Protein AF-A0A7W0ZCI8-F1 (afdb_monomer_lite)

Sequence (117 aa):
GLLAILVFGLLEYGLAFWQVQNLRAAAREGARVAAVRGDDGEISDAMVSSSAGSLDPGFSGFSKSTTCDDDSDGVPVTVTINNGSLSGSVREAFDVSIPFLPPITLNPTLSGTFRCE

Structure (mmCIF, N/CA/C/O backbone):
data_AF-A0A7W0ZCI8-F1
#
_entry.id   AF-A0A7W0ZCI8-F1
#
loop_
_atom_site.group_PDB
_atom_site.id
_atom_site.type_symbol
_atom_site.label_atom_id
_atom_site.label_alt_id
_atom_site.label_comp_id
_atom_site.label_asym_id
_atom_site.label_entity_id
_atom_site.label_seq_id
_atom_site.pdbx_PDB_ins_code
_atom_site.Cartn_x
_atom_site.Cartn_y
_atom_site.Cartn_z
_atom_site.occupancy
_atom_site.B_iso_or_equiv
_atom_site.auth_seq_id
_atom_site.auth_comp_id
_atom_site.auth_asym_id
_atom_site.auth_atom_id
_atom_site.pdbx_PDB_model_num
ATOM 1 N N . GLY A 1 1 ? -18.925 -1.924 34.597 1.00 64.69 1 GLY A N 1
ATOM 2 C CA . GLY A 1 1 ? -18.533 -0.780 33.753 1.00 64.69 1 GLY A CA 1
ATOM 3 C C . GLY A 1 1 ? -17.161 -0.983 33.141 1.00 64.69 1 GLY A C 1
ATOM 4 O O . GLY A 1 1 ? -17.079 -1.187 31.942 1.00 64.69 1 GLY A O 1
ATOM 5 N N . LEU A 1 2 ? -16.107 -0.996 33.966 1.00 76.69 2 LEU A N 1
ATOM 6 C CA . LEU A 1 2 ? -14.702 -1.034 33.528 1.00 76.69 2 LEU A CA 1
ATOM 7 C C . LEU A 1 2 ? -14.333 -2.236 32.635 1.00 76.69 2 LEU A C 1
ATOM 9 O O . LEU A 1 2 ? -13.672 -2.064 31.619 1.00 76.69 2 LEU A O 1
ATOM 13 N N . LEU A 1 3 ? -14.799 -3.441 32.988 1.00 80.38 3 LEU A N 1
ATOM 14 C CA . LEU A 1 3 ? -14.531 -4.658 32.209 1.00 80.38 3 LEU A CA 1
ATOM 15 C C . LEU A 1 3 ? -15.102 -4.588 30.786 1.00 80.38 3 LEU A C 1
ATOM 17 O O . LEU A 1 3 ? -14.437 -5.014 29.854 1.00 80.38 3 LEU A O 1
ATOM 21 N N . ALA A 1 4 ? -16.296 -4.015 30.607 1.00 76.94 4 ALA A N 1
ATOM 22 C CA . ALA A 1 4 ? -16.894 -3.874 29.280 1.00 76.94 4 ALA A CA 1
ATOM 23 C C . ALA A 1 4 ? -16.088 -2.895 28.412 1.00 76.94 4 ALA A C 1
ATOM 25 O O . ALA A 1 4 ? -15.785 -3.207 27.268 1.00 76.94 4 ALA A O 1
ATOM 26 N N . ILE A 1 5 ? -15.671 -1.759 28.982 1.00 77.50 5 ILE A N 1
ATOM 27 C CA . ILE A 1 5 ? -14.846 -0.759 28.285 1.00 77.50 5 ILE A CA 1
ATOM 28 C C . ILE A 1 5 ? -13.502 -1.365 27.858 1.00 77.50 5 ILE A C 1
ATOM 30 O O . ILE A 1 5 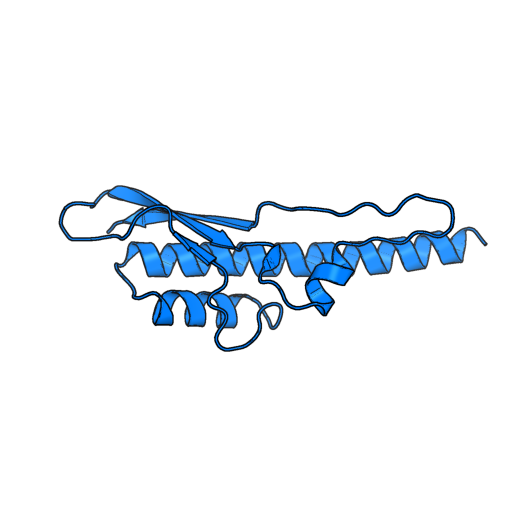? -13.081 -1.177 26.722 1.00 77.50 5 ILE A O 1
ATOM 34 N N . LEU A 1 6 ? -12.854 -2.136 28.739 1.00 80.19 6 LEU A N 1
ATOM 35 C CA . LEU A 1 6 ? -11.601 -2.816 28.405 1.00 80.19 6 LEU A CA 1
ATOM 36 C C . LEU A 1 6 ? -11.776 -3.853 27.292 1.00 80.19 6 LEU A C 1
ATOM 38 O O . LEU A 1 6 ? -10.936 -3.922 26.403 1.00 80.19 6 LEU A O 1
ATOM 42 N N . VAL A 1 7 ? -12.853 -4.642 27.319 1.00 85.31 7 VAL A N 1
ATOM 43 C CA . VAL A 1 7 ? -13.097 -5.675 26.302 1.00 85.31 7 VAL A CA 1
ATOM 44 C C . VAL A 1 7 ? -13.399 -5.054 24.940 1.00 85.31 7 VAL A C 1
ATOM 46 O O . VAL A 1 7 ? -12.766 -5.438 23.961 1.00 85.31 7 VAL A O 1
ATOM 49 N N . PHE A 1 8 ? -14.307 -4.077 24.863 1.00 80.19 8 PHE A N 1
ATOM 50 C CA . PHE A 1 8 ? -14.619 -3.413 23.593 1.00 80.19 8 PHE A CA 1
ATOM 51 C C . PHE A 1 8 ? -13.413 -2.644 23.040 1.00 80.19 8 PHE A C 1
ATOM 53 O O . PHE A 1 8 ? -13.105 -2.784 21.861 1.00 80.19 8 PHE A O 1
ATOM 60 N N . GLY A 1 9 ? -12.652 -1.951 23.895 1.00 76.00 9 GLY A N 1
ATOM 61 C CA . GLY A 1 9 ? -11.428 -1.265 23.474 1.00 76.00 9 GLY A CA 1
ATOM 62 C C . GLY A 1 9 ? -10.347 -2.213 22.939 1.00 76.00 9 GLY A C 1
ATOM 63 O O . GLY A 1 9 ? -9.707 -1.905 21.937 1.00 76.00 9 GLY A O 1
ATOM 64 N N . LEU A 1 10 ? -10.154 -3.389 23.555 1.00 81.44 10 LEU A N 1
ATOM 65 C CA . LEU A 1 10 ? -9.215 -4.395 23.038 1.00 81.44 10 LEU A CA 1
ATOM 66 C C . LEU A 1 10 ? -9.671 -4.994 21.701 1.00 81.44 10 LEU A C 1
ATOM 68 O O . LEU A 1 10 ? -8.826 -5.272 20.851 1.00 81.44 10 LEU A O 1
ATOM 72 N N . LEU A 1 11 ? -10.976 -5.205 21.512 1.00 80.69 11 LEU A N 1
ATOM 73 C CA . LEU A 1 11 ? -11.521 -5.747 20.266 1.00 80.69 11 LEU A CA 1
ATOM 74 C C . LEU A 1 11 ? -11.378 -4.757 19.107 1.00 80.69 11 LEU A C 1
ATOM 76 O O . LEU A 1 11 ? -10.878 -5.139 18.049 1.00 80.69 11 LEU A O 1
ATOM 80 N N . GLU A 1 12 ? -11.754 -3.495 19.315 1.00 74.94 12 GLU A N 1
ATOM 81 C CA . GLU A 1 12 ? -11.613 -2.444 18.299 1.00 74.94 12 GLU A CA 1
ATOM 82 C C . GLU A 1 12 ? -10.144 -2.220 17.933 1.00 74.94 12 GLU A C 1
ATOM 84 O O . GLU A 1 12 ? -9.791 -2.210 16.753 1.00 74.94 12 GLU A O 1
ATOM 89 N N . TYR A 1 13 ? -9.259 -2.154 18.933 1.00 77.75 13 TYR A N 1
ATOM 90 C CA . TYR A 1 13 ? -7.823 -2.036 18.689 1.00 77.75 13 TYR A CA 1
ATOM 91 C C . TYR A 1 13 ? -7.259 -3.246 17.929 1.00 77.75 13 TYR A C 1
ATOM 93 O O . TYR A 1 13 ? -6.453 -3.084 17.012 1.00 77.75 13 TYR A O 1
ATOM 101 N N . GLY A 1 14 ? -7.681 -4.462 18.289 1.00 79.38 14 GLY A N 1
ATOM 102 C CA . GLY A 1 14 ? -7.238 -5.689 17.630 1.00 79.38 14 GLY A CA 1
ATOM 103 C C . GLY A 1 14 ? -7.628 -5.733 16.152 1.00 79.38 14 GLY A C 1
ATOM 104 O O . GLY A 1 14 ? -6.799 -6.083 15.310 1.00 79.38 14 GLY A O 1
ATOM 105 N N . LEU A 1 15 ? -8.857 -5.322 15.828 1.00 77.06 15 LEU A N 1
ATOM 106 C CA . LEU A 1 15 ? -9.340 -5.248 14.449 1.00 77.06 15 LEU A CA 1
ATOM 107 C C . LEU A 1 15 ? -8.578 -4.191 13.640 1.00 77.06 15 LEU A C 1
ATOM 109 O O . LEU A 1 15 ? -8.096 -4.489 12.546 1.00 77.06 15 LEU A O 1
ATOM 113 N N . ALA A 1 16 ? -8.410 -2.990 14.198 1.00 74.12 16 ALA A N 1
ATOM 114 C CA . ALA A 1 16 ? -7.665 -1.910 13.559 1.00 74.12 16 ALA A CA 1
ATOM 115 C C . ALA A 1 16 ? -6.208 -2.315 13.284 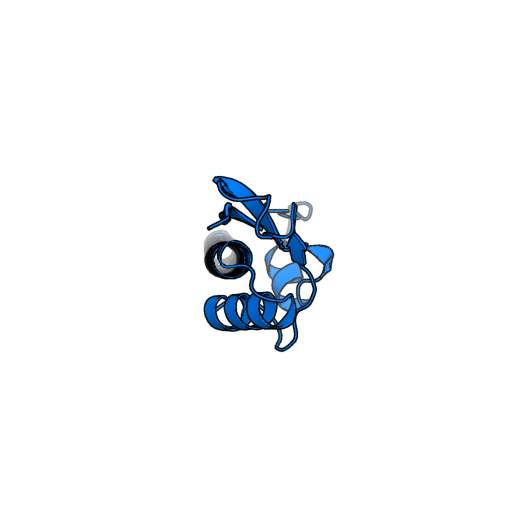1.00 74.12 16 ALA A C 1
ATOM 117 O O . ALA A 1 16 ? -5.690 -2.117 12.185 1.00 74.12 16 ALA A O 1
ATOM 118 N N . PHE A 1 17 ? -5.545 -2.950 14.255 1.00 78.25 17 PHE A N 1
ATOM 119 C CA . PHE A 1 17 ? -4.177 -3.433 14.086 1.00 78.25 17 PHE A CA 1
ATOM 120 C C . PHE A 1 17 ? -4.071 -4.486 12.980 1.00 78.25 17 PHE A C 1
ATOM 122 O O . PHE A 1 17 ? -3.158 -4.415 12.154 1.00 78.25 17 PHE A O 1
ATOM 129 N N . TRP A 1 18 ? -5.003 -5.441 12.936 1.00 80.88 18 TRP A N 1
ATOM 130 C CA . TRP A 1 18 ? -5.017 -6.480 11.908 1.00 80.88 18 TRP A CA 1
ATOM 131 C C . TRP A 1 18 ? -5.167 -5.887 10.500 1.00 80.88 18 TRP A C 1
ATOM 133 O O . TRP A 1 18 ? -4.391 -6.222 9.605 1.00 80.88 18 TRP A O 1
ATOM 143 N N . GLN A 1 19 ? -6.079 -4.927 10.324 1.00 80.12 19 GLN A N 1
ATOM 144 C CA . GLN A 1 19 ? -6.255 -4.231 9.047 1.00 80.12 19 GLN A CA 1
ATOM 145 C C . GLN A 1 19 ? -4.997 -3.460 8.625 1.00 80.12 19 GLN A C 1
ATOM 147 O O . GLN A 1 19 ? -4.572 -3.562 7.476 1.00 80.12 19 GLN A O 1
ATOM 152 N N . VAL A 1 20 ? -4.336 -2.747 9.545 1.00 81.94 20 VAL A N 1
ATOM 153 C CA . VAL A 1 20 ? -3.080 -2.033 9.239 1.00 81.94 20 VAL A CA 1
ATOM 154 C C . VAL A 1 20 ? -1.990 -2.983 8.764 1.00 81.94 20 VAL A C 1
ATOM 156 O O . VAL A 1 20 ? -1.260 -2.655 7.829 1.00 81.94 20 VAL A O 1
ATOM 159 N N . GLN A 1 21 ? -1.852 -4.149 9.396 1.00 83.81 21 GLN A N 1
ATOM 160 C CA . GLN A 1 21 ? -0.848 -5.135 8.993 1.00 83.81 21 GLN A CA 1
ATOM 161 C C . GLN A 1 21 ? -1.117 -5.655 7.579 1.00 83.81 21 GLN A C 1
ATOM 163 O O . GLN A 1 21 ? -0.199 -5.673 6.758 1.00 83.81 21 GLN A O 1
ATOM 168 N N . ASN A 1 22 ? -2.370 -5.986 7.264 1.00 87.31 22 ASN A N 1
ATOM 169 C CA . ASN A 1 22 ? -2.751 -6.451 5.931 1.00 87.31 22 ASN A CA 1
ATOM 170 C C . ASN A 1 22 ? -2.544 -5.375 4.861 1.00 87.31 22 ASN A C 1
ATOM 172 O O . ASN A 1 22 ? -1.999 -5.655 3.797 1.00 87.31 22 ASN A O 1
ATOM 176 N N . LEU A 1 23 ? -2.910 -4.125 5.146 1.00 85.88 23 LEU A N 1
ATOM 177 C CA . LEU A 1 23 ? -2.709 -3.014 4.215 1.00 85.88 23 LEU A CA 1
ATOM 178 C C . LEU A 1 23 ? -1.221 -2.711 3.988 1.00 85.88 23 LEU A C 1
ATOM 180 O O . LEU A 1 23 ? -0.813 -2.395 2.874 1.00 85.88 23 LEU A O 1
ATOM 184 N N . ARG A 1 24 ? -0.379 -2.846 5.018 1.00 86.94 24 ARG A N 1
ATOM 185 C CA . ARG A 1 24 ? 1.081 -2.740 4.864 1.00 86.94 24 ARG A CA 1
ATOM 186 C C . ARG A 1 24 ? 1.648 -3.884 4.037 1.00 86.94 24 ARG A C 1
ATOM 188 O O . ARG A 1 24 ? 2.524 -3.642 3.213 1.00 86.94 24 ARG A O 1
ATOM 195 N N . ALA A 1 25 ? 1.166 -5.107 4.244 1.00 88.00 25 ALA A N 1
ATOM 196 C CA . ALA A 1 25 ? 1.551 -6.248 3.421 1.00 88.00 25 ALA A CA 1
ATOM 197 C C . ALA A 1 25 ? 1.169 -6.011 1.951 1.00 88.00 25 ALA A C 1
ATOM 199 O O . ALA A 1 25 ? 2.027 -6.139 1.080 1.00 88.00 25 ALA A O 1
ATOM 200 N N . ALA A 1 26 ? -0.053 -5.537 1.694 1.00 88.50 26 ALA A N 1
ATOM 201 C CA . ALA A 1 26 ? -0.511 -5.145 0.365 1.00 88.50 26 ALA A CA 1
ATOM 202 C C . ALA A 1 26 ? 0.378 -4.070 -0.272 1.00 88.50 26 ALA A C 1
ATOM 204 O O . ALA A 1 26 ? 0.840 -4.256 -1.391 1.00 88.50 26 ALA A O 1
ATOM 205 N N . ALA A 1 27 ? 0.693 -2.983 0.442 1.00 89.19 27 ALA A N 1
ATOM 206 C CA . ALA A 1 27 ? 1.562 -1.921 -0.075 1.00 89.19 27 ALA A CA 1
ATOM 207 C C . ALA A 1 27 ? 2.966 -2.431 -0.445 1.00 89.19 27 ALA A C 1
ATOM 209 O O . ALA A 1 27 ? 3.561 -1.973 -1.419 1.00 89.19 27 ALA A O 1
ATOM 210 N N . ARG A 1 28 ? 3.503 -3.391 0.320 1.00 90.12 28 ARG A N 1
ATOM 211 C CA . ARG A 1 28 ? 4.794 -4.025 0.018 1.00 90.12 28 ARG A CA 1
ATOM 212 C C . ARG A 1 28 ? 4.710 -4.915 -1.213 1.00 90.12 28 ARG A C 1
ATOM 214 O O . ARG A 1 28 ? 5.614 -4.844 -2.036 1.00 90.12 28 ARG A O 1
ATOM 221 N N . GLU A 1 29 ? 3.645 -5.693 -1.371 1.00 91.44 29 GLU A N 1
ATOM 222 C CA . GLU A 1 29 ? 3.482 -6.508 -2.576 1.00 91.44 29 GLU A CA 1
ATOM 223 C C . GLU A 1 29 ? 3.266 -5.638 -3.821 1.00 91.44 29 GLU A C 1
ATOM 225 O O . GLU A 1 29 ? 3.918 -5.855 -4.838 1.00 91.44 29 GLU A O 1
ATOM 230 N N . GLY A 1 30 ? 2.457 -4.579 -3.721 1.00 88.50 30 GLY A N 1
ATOM 231 C CA . GLY A 1 30 ? 2.291 -3.604 -4.801 1.00 88.50 30 GLY A CA 1
ATOM 232 C C . GLY A 1 30 ? 3.613 -2.948 -5.201 1.00 88.50 30 GLY A C 1
ATOM 233 O O . GLY A 1 30 ? 3.905 -2.808 -6.383 1.00 88.50 30 GLY A O 1
ATOM 234 N N . ALA A 1 31 ? 4.463 -2.612 -4.228 1.00 89.31 31 ALA A N 1
ATOM 235 C CA . ALA A 1 31 ? 5.794 -2.077 -4.501 1.00 89.31 31 ALA A CA 1
ATOM 236 C C . ALA A 1 31 ? 6.748 -3.105 -5.136 1.00 89.31 31 ALA A C 1
ATOM 238 O O . ALA A 1 31 ? 7.593 -2.713 -5.937 1.00 89.31 31 ALA A O 1
ATOM 239 N N . ARG A 1 32 ? 6.603 -4.404 -4.835 1.00 90.25 32 ARG A N 1
ATOM 240 C CA . ARG A 1 32 ? 7.349 -5.478 -5.512 1.00 90.25 32 ARG A CA 1
ATOM 241 C C . ARG A 1 32 ? 6.959 -5.578 -6.984 1.00 90.25 32 ARG A C 1
ATOM 243 O O . ARG A 1 32 ? 7.835 -5.671 -7.832 1.00 90.25 32 ARG A O 1
ATOM 250 N N . VAL A 1 33 ? 5.664 -5.526 -7.289 1.00 91.69 33 VAL A N 1
ATOM 251 C CA . VAL A 1 33 ? 5.175 -5.556 -8.678 1.00 91.69 33 VAL A CA 1
ATOM 252 C C . VAL A 1 33 ? 5.559 -4.281 -9.429 1.00 91.69 33 VAL A C 1
ATOM 254 O O . VAL A 1 33 ? 5.994 -4.343 -10.574 1.00 91.69 33 VAL A O 1
ATOM 257 N N . ALA A 1 34 ? 5.508 -3.127 -8.763 1.00 87.69 34 ALA A N 1
ATOM 258 C CA . ALA A 1 34 ? 5.975 -1.875 -9.347 1.00 87.69 34 ALA A CA 1
ATOM 259 C C . ALA A 1 34 ? 7.482 -1.901 -9.669 1.00 87.69 34 ALA A C 1
ATOM 261 O O . ALA A 1 34 ? 7.902 -1.292 -10.648 1.00 87.69 34 ALA A O 1
ATOM 262 N N . ALA A 1 35 ? 8.290 -2.613 -8.872 1.00 88.56 35 ALA A N 1
ATOM 263 C CA . ALA A 1 35 ? 9.733 -2.737 -9.080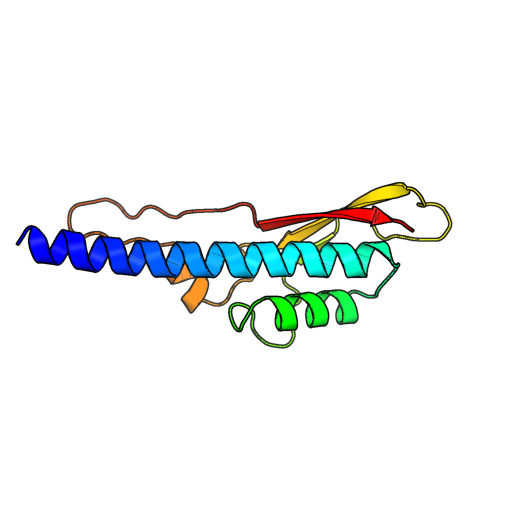 1.00 88.56 35 ALA A CA 1
ATOM 264 C C . ALA A 1 35 ? 10.109 -3.516 -10.350 1.00 88.56 35 ALA A C 1
ATOM 266 O O . ALA A 1 35 ? 11.081 -3.147 -11.000 1.00 88.56 35 ALA A O 1
ATOM 267 N N . VAL A 1 36 ? 9.312 -4.518 -10.737 1.00 91.25 36 VAL A N 1
ATOM 268 C CA . VAL A 1 36 ? 9.490 -5.312 -11.973 1.00 91.25 36 VAL A CA 1
ATOM 269 C C . VAL A 1 36 ? 8.831 -4.678 -13.204 1.00 91.25 36 VAL A C 1
ATOM 271 O O . VAL A 1 36 ? 8.567 -5.369 -14.185 1.00 91.25 36 VAL A O 1
ATOM 274 N N . ARG A 1 37 ? 8.550 -3.368 -13.164 1.00 88.75 37 ARG A N 1
ATOM 275 C CA . ARG A 1 37 ? 7.875 -2.620 -14.241 1.00 88.75 37 ARG A CA 1
ATOM 276 C C . ARG A 1 37 ? 6.427 -3.076 -14.511 1.00 88.75 37 ARG A C 1
ATOM 278 O O . ARG A 1 37 ? 5.946 -2.962 -15.635 1.00 88.75 37 ARG A O 1
ATOM 285 N N . GLY A 1 38 ? 5.730 -3.591 -13.493 1.00 85.50 38 GLY A N 1
ATOM 286 C CA . GLY A 1 38 ? 4.316 -3.962 -13.611 1.00 85.50 38 GLY A CA 1
ATOM 287 C C . GLY A 1 38 ? 3.396 -2.753 -13.818 1.00 85.50 38 GLY A C 1
ATOM 288 O O . GLY A 1 38 ? 3.666 -1.656 -13.316 1.00 85.50 38 GLY A O 1
ATOM 289 N N . ASP A 1 39 ? 2.299 -2.954 -14.547 1.00 87.94 39 ASP A N 1
ATOM 290 C CA . ASP A 1 39 ? 1.296 -1.912 -14.804 1.00 87.94 39 ASP A CA 1
ATOM 291 C C . ASP A 1 39 ? 0.447 -1.600 -13.554 1.00 87.94 39 ASP A C 1
ATOM 293 O O . ASP A 1 39 ? 0.374 -2.388 -12.608 1.00 87.94 39 AS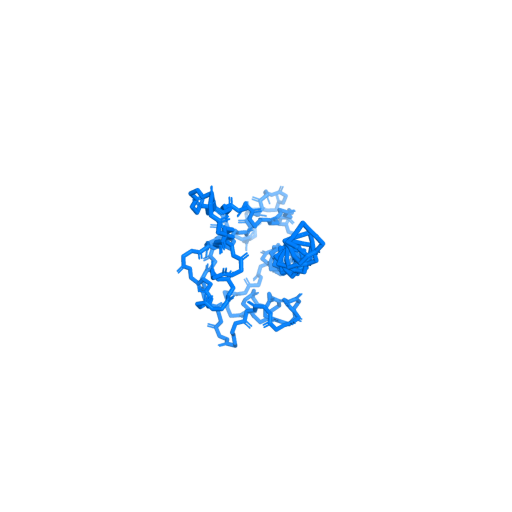P A O 1
ATOM 297 N N . ASP A 1 40 ? -0.247 -0.458 -13.549 1.00 85.38 40 ASP A N 1
ATOM 298 C CA . ASP A 1 40 ? -1.131 -0.062 -12.445 1.00 85.38 40 ASP A CA 1
ATOM 299 C C . ASP A 1 40 ? -2.231 -1.103 -12.167 1.00 85.38 40 ASP A C 1
ATOM 301 O O . ASP A 1 40 ? -2.601 -1.302 -11.005 1.00 85.38 40 ASP A O 1
ATOM 305 N N . GLY A 1 41 ? -2.707 -1.821 -13.193 1.00 86.56 41 GLY A N 1
ATOM 306 C CA . GLY A 1 41 ? -3.621 -2.953 -13.018 1.00 86.56 41 GLY A CA 1
ATOM 307 C C . GLY A 1 41 ? -2.993 -4.106 -12.226 1.00 86.56 41 GLY A C 1
ATOM 308 O O . GLY A 1 41 ? -3.563 -4.557 -11.233 1.00 86.56 41 GLY A O 1
ATOM 309 N N . GLU A 1 42 ? -1.782 -4.525 -12.594 1.00 88.56 42 GLU A N 1
ATOM 310 C CA . GLU A 1 42 ? -1.065 -5.630 -11.940 1.00 88.56 42 GLU A CA 1
ATOM 311 C C . GLU A 1 42 ? -0.682 -5.286 -10.498 1.00 88.56 42 GLU A C 1
ATOM 313 O O . GLU A 1 42 ? -0.800 -6.119 -9.595 1.00 88.56 42 GLU A O 1
ATOM 318 N N . ILE A 1 43 ? -0.274 -4.035 -10.262 1.00 88.62 43 ILE A N 1
ATOM 319 C CA . ILE A 1 43 ? -0.011 -3.508 -8.920 1.00 88.62 43 ILE A CA 1
ATOM 320 C C . ILE A 1 43 ? -1.291 -3.579 -8.083 1.00 88.62 43 ILE A C 1
ATOM 322 O O . ILE A 1 43 ? -1.256 -4.072 -6.953 1.00 88.62 43 ILE A O 1
ATOM 326 N N . SER A 1 44 ? -2.426 -3.129 -8.630 1.00 88.56 44 SER A N 1
ATOM 327 C CA . SER A 1 44 ? -3.707 -3.153 -7.919 1.00 88.56 44 SER A CA 1
ATOM 328 C C . SER A 1 44 ? -4.148 -4.572 -7.554 1.00 88.56 44 SER A C 1
ATOM 330 O O . SER A 1 44 ? -4.519 -4.820 -6.406 1.00 88.56 44 SER A O 1
ATOM 332 N N . ASP A 1 45 ? -4.014 -5.532 -8.468 1.00 89.25 45 ASP A N 1
ATOM 333 C CA . ASP A 1 45 ? -4.394 -6.928 -8.243 1.00 89.25 45 ASP A CA 1
ATOM 334 C C . ASP A 1 45 ? -3.494 -7.605 -7.200 1.00 89.25 45 ASP A C 1
ATOM 336 O O . ASP A 1 45 ? -3.964 -8.342 -6.321 1.00 89.25 45 ASP A O 1
ATOM 340 N N . ALA A 1 46 ? -2.194 -7.312 -7.232 1.00 88.81 46 ALA A N 1
ATOM 341 C CA . ALA A 1 46 ? -1.233 -7.802 -6.250 1.00 88.81 46 ALA A CA 1
ATOM 342 C C . ALA A 1 46 ? -1.492 -7.224 -4.848 1.00 88.81 46 ALA A C 1
ATOM 344 O O . ALA A 1 46 ? -1.412 -7.932 -3.838 1.00 88.81 46 ALA A O 1
ATOM 345 N N . MET A 1 47 ? -1.882 -5.950 -4.776 1.00 88.81 47 MET A N 1
ATOM 346 C CA . MET A 1 47 ? -2.306 -5.313 -3.532 1.00 88.81 47 MET A CA 1
ATOM 347 C C . MET A 1 47 ? -3.608 -5.917 -3.001 1.00 88.81 47 MET A C 1
ATOM 349 O O . MET A 1 47 ? -3.677 -6.265 -1.822 1.00 88.81 47 MET A O 1
ATOM 353 N N . VAL A 1 48 ? -4.632 -6.074 -3.843 1.00 88.75 48 VAL A N 1
ATOM 354 C CA . VAL A 1 48 ? -5.937 -6.627 -3.446 1.00 88.75 48 VAL A CA 1
ATOM 355 C C . VAL A 1 48 ? -5.784 -8.062 -2.949 1.00 88.75 48 VAL A C 1
ATOM 357 O O . VAL A 1 48 ? -6.255 -8.374 -1.853 1.00 88.75 48 VAL A O 1
ATOM 360 N N . SER A 1 49 ? -5.058 -8.912 -3.677 1.00 88.38 49 SER A N 1
ATOM 361 C CA . SER A 1 49 ? -4.792 -10.298 -3.265 1.00 88.38 49 SER A CA 1
ATOM 362 C C . SER A 1 49 ? -4.027 -10.393 -1.939 1.00 88.38 49 SER A C 1
ATOM 364 O O . SER A 1 49 ? -4.339 -11.246 -1.107 1.00 88.38 49 SER A O 1
ATOM 366 N N . SER A 1 50 ? -3.096 -9.471 -1.685 1.00 86.69 50 SER A N 1
ATOM 367 C CA . SER 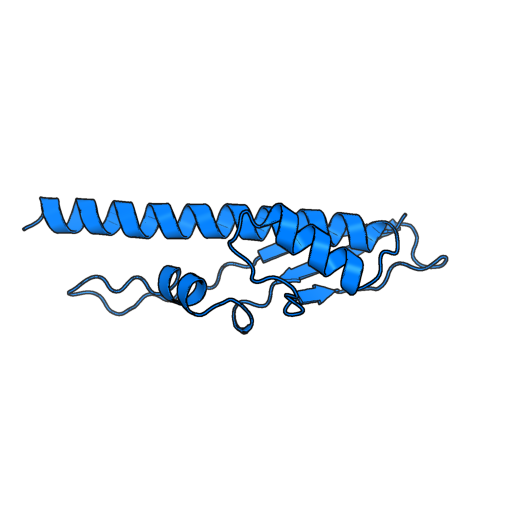A 1 50 ? -2.306 -9.423 -0.445 1.00 86.69 50 SER A CA 1
ATOM 368 C C . SER A 1 50 ? -3.003 -8.716 0.721 1.00 86.69 50 SER A C 1
ATOM 370 O O . SER A 1 50 ? -2.562 -8.820 1.864 1.00 86.69 50 SER A O 1
ATOM 372 N N . SER A 1 51 ? -4.105 -8.009 0.465 1.00 82.62 51 SER A N 1
ATOM 373 C CA . SER A 1 51 ? -4.843 -7.247 1.480 1.00 82.62 51 SER A CA 1
ATOM 374 C C . SER A 1 51 ? -5.769 -8.094 2.360 1.00 82.62 51 SER A C 1
ATOM 376 O O . SER A 1 51 ? -6.400 -7.554 3.270 1.00 82.62 51 SER A O 1
ATOM 378 N N . ALA A 1 52 ? -5.886 -9.401 2.095 1.00 81.62 52 ALA A N 1
ATOM 379 C CA . ALA A 1 52 ? -6.760 -10.330 2.821 1.00 81.62 52 ALA A CA 1
ATOM 380 C C . ALA A 1 52 ? -8.218 -9.830 2.970 1.00 81.62 52 ALA A C 1
ATOM 382 O O . ALA A 1 52 ? -8.847 -10.026 4.009 1.00 81.62 52 ALA A O 1
ATOM 383 N N . GLY A 1 53 ? -8.745 -9.155 1.939 1.00 79.31 53 GLY A N 1
ATOM 384 C CA . GLY A 1 53 ? -10.096 -8.576 1.932 1.00 79.31 53 GLY A CA 1
ATOM 385 C C . GLY A 1 53 ? -10.211 -7.189 2.573 1.00 79.31 53 GLY A C 1
ATOM 386 O O . GLY A 1 53 ? -11.319 -6.701 2.762 1.00 79.31 53 GLY A O 1
ATOM 387 N N . SER A 1 54 ? -9.086 -6.548 2.908 1.00 77.75 54 SER A N 1
ATOM 388 C CA . SER A 1 54 ? -9.063 -5.166 3.419 1.00 77.75 54 SER A CA 1
ATOM 389 C C . SER A 1 54 ? -9.157 -4.118 2.299 1.00 77.75 54 SER A C 1
ATOM 391 O O . SER A 1 54 ? -9.402 -2.948 2.581 1.00 77.75 54 SER A O 1
ATOM 393 N N . LEU A 1 55 ? -8.942 -4.513 1.039 1.00 82.50 55 LEU A N 1
ATOM 394 C CA . LEU A 1 55 ? -9.147 -3.682 -0.147 1.00 82.50 55 LEU A CA 1
ATOM 395 C C . LEU A 1 55 ? -10.262 -4.275 -1.013 1.00 82.50 55 LEU A C 1
ATOM 397 O O . LEU A 1 55 ? -10.348 -5.494 -1.175 1.00 82.50 55 LEU A O 1
ATOM 401 N N . ASP A 1 56 ? -11.082 -3.398 -1.588 1.00 81.50 56 ASP A N 1
ATOM 402 C CA . ASP A 1 56 ? -12.112 -3.783 -2.550 1.00 81.50 56 ASP A CA 1
ATOM 403 C C . ASP A 1 56 ? -11.479 -4.209 -3.893 1.00 81.50 56 ASP A C 1
ATOM 405 O O . ASP A 1 56 ? -10.424 -3.690 -4.277 1.00 81.50 56 ASP A O 1
ATOM 409 N N . PRO A 1 57 ? -12.098 -5.143 -4.638 1.00 77.31 57 PRO A N 1
ATOM 410 C CA . PRO A 1 57 ? -11.626 -5.516 -5.967 1.00 77.31 57 PRO A CA 1
ATOM 411 C C . PRO A 1 57 ? -11.642 -4.307 -6.914 1.00 77.31 57 PRO A C 1
ATOM 413 O O . PRO A 1 57 ? -12.623 -3.566 -6.969 1.00 77.31 57 PRO A O 1
ATOM 416 N N . GLY A 1 58 ? -10.553 -4.111 -7.665 1.00 76.31 58 GLY A N 1
ATOM 417 C CA . GLY A 1 58 ? -10.371 -2.938 -8.531 1.00 76.31 58 GLY A CA 1
ATOM 418 C C . GLY A 1 58 ? -9.892 -1.676 -7.802 1.00 76.31 58 GLY A C 1
ATOM 419 O O . GLY A 1 58 ? -10.072 -0.567 -8.303 1.00 76.31 58 GLY A O 1
ATOM 420 N N . PHE A 1 59 ? -9.303 -1.815 -6.611 1.00 81.75 59 PHE A N 1
ATOM 421 C CA . PHE A 1 59 ? -8.738 -0.699 -5.857 1.00 81.75 59 PHE A CA 1
ATOM 422 C C . PHE A 1 59 ? -7.634 0.040 -6.637 1.00 81.75 59 PHE A C 1
ATOM 424 O O . PHE A 1 59 ? -6.502 -0.422 -6.734 1.00 81.75 59 PHE A O 1
ATOM 431 N N . SER A 1 60 ? -7.928 1.251 -7.111 1.00 81.19 60 SER A N 1
ATOM 432 C CA . SER A 1 60 ? -6.964 2.139 -7.787 1.00 81.19 60 SER A CA 1
ATOM 433 C C . SER A 1 60 ? -6.449 3.265 -6.881 1.00 81.19 60 SER A C 1
ATOM 435 O O . SER A 1 60 ? -5.925 4.279 -7.335 1.00 81.19 60 SER A O 1
ATOM 437 N N . GLY A 1 61 ? -6.668 3.138 -5.574 1.00 83.56 61 GLY A N 1
ATOM 438 C CA . GLY A 1 61 ? -6.486 4.202 -4.598 1.00 83.56 61 GLY A CA 1
ATOM 439 C C . GLY A 1 61 ? -5.060 4.375 -4.075 1.00 83.56 61 GLY A C 1
ATOM 440 O O . GLY A 1 61 ? -4.895 4.828 -2.939 1.00 83.56 61 GLY A O 1
ATOM 441 N N . PHE A 1 62 ? -4.042 4.010 -4.845 1.00 85.50 62 PHE A N 1
ATOM 442 C CA . PHE A 1 62 ? -2.633 4.072 -4.456 1.00 85.50 62 PHE A CA 1
ATOM 443 C C . PHE A 1 62 ? -1.874 5.123 -5.272 1.00 85.50 62 PHE A C 1
ATOM 445 O O . PHE A 1 62 ? -2.342 5.601 -6.302 1.00 85.50 62 PHE A O 1
ATOM 452 N N . SER A 1 63 ? -0.704 5.524 -4.788 1.00 85.31 63 SER A N 1
ATOM 453 C CA . SER A 1 63 ? 0.229 6.385 -5.510 1.00 85.31 63 SER A CA 1
ATOM 454 C C . SER A 1 63 ? 1.606 5.735 -5.563 1.00 85.31 63 SER A C 1
ATOM 456 O O . SER A 1 63 ? 2.052 5.116 -4.594 1.00 85.31 63 SER A O 1
ATOM 458 N N . LYS A 1 64 ? 2.281 5.876 -6.707 1.00 86.75 64 LYS A N 1
ATOM 459 C CA . LYS A 1 64 ? 3.673 5.462 -6.911 1.00 86.75 64 LYS A CA 1
ATOM 460 C C . LYS A 1 64 ? 4.576 6.689 -6.980 1.00 86.75 64 LYS A C 1
ATOM 462 O O . LYS A 1 64 ? 4.208 7.696 -7.580 1.00 86.75 64 LYS A O 1
ATOM 467 N N . SER A 1 65 ? 5.751 6.620 -6.359 1.00 85.75 65 SER A N 1
ATOM 468 C CA . SER A 1 65 ? 6.738 7.711 -6.406 1.00 85.75 65 SER A CA 1
ATOM 469 C C . SER A 1 65 ? 7.463 7.809 -7.750 1.00 85.75 65 SER A C 1
ATOM 471 O O . SER A 1 65 ? 7.999 8.859 -8.092 1.00 85.75 65 SER A O 1
ATOM 473 N N . THR A 1 66 ? 7.551 6.701 -8.480 1.00 83.06 66 THR A N 1
ATOM 474 C CA . THR A 1 66 ? 8.301 6.550 -9.730 1.00 83.06 66 THR A CA 1
ATOM 475 C C . THR A 1 66 ? 7.755 5.337 -10.472 1.00 83.06 66 THR A C 1
ATOM 477 O O . THR A 1 66 ? 7.300 4.387 -9.834 1.00 83.06 66 THR A O 1
ATOM 480 N N . THR A 1 67 ? 7.778 5.388 -11.801 1.00 84.81 67 THR A N 1
ATOM 481 C CA . THR A 1 67 ? 7.551 4.222 -12.659 1.00 84.81 67 THR A CA 1
ATOM 482 C C . THR A 1 67 ? 8.910 3.626 -12.994 1.00 84.81 67 THR A C 1
ATOM 484 O O . THR A 1 67 ? 9.825 4.373 -13.339 1.00 84.81 67 THR A O 1
ATOM 487 N N . CYS A 1 68 ? 9.054 2.315 -12.823 1.00 84.81 68 CYS A N 1
ATOM 488 C CA . CYS A 1 68 ? 10.281 1.627 -13.185 1.00 84.81 68 CYS A CA 1
ATOM 489 C C . CYS A 1 68 ? 10.294 1.372 -14.699 1.00 84.81 68 CYS A C 1
ATOM 491 O O . CYS A 1 68 ? 9.422 0.676 -15.208 1.00 84.81 68 CYS A O 1
ATOM 493 N N . ASP A 1 69 ? 11.290 1.929 -15.377 1.00 84.06 69 ASP A N 1
ATOM 494 C CA . ASP A 1 69 ? 11.625 1.778 -16.795 1.00 84.06 69 ASP A CA 1
ATOM 495 C C . ASP A 1 69 ? 13.113 1.388 -16.948 1.00 84.06 69 ASP A C 1
ATOM 497 O O . ASP A 1 69 ? 13.854 1.372 -15.960 1.00 84.06 69 ASP A O 1
ATOM 501 N N . ASP A 1 70 ? 13.571 1.098 -18.171 1.00 81.69 70 ASP A N 1
ATOM 502 C CA . ASP A 1 70 ? 14.953 0.661 -18.475 1.00 81.69 70 ASP A CA 1
ATOM 503 C C . ASP A 1 70 ? 16.053 1.637 -17.989 1.00 81.69 70 ASP A C 1
ATOM 505 O O . ASP A 1 70 ? 17.186 1.235 -17.743 1.00 81.69 70 ASP A O 1
ATOM 509 N N . ASP A 1 71 ? 15.729 2.923 -17.813 1.00 82.00 71 ASP A N 1
ATOM 510 C CA . ASP A 1 71 ? 16.668 3.956 -17.338 1.00 82.00 71 ASP A CA 1
ATOM 511 C C . ASP A 1 71 ? 16.664 4.143 -15.807 1.00 82.00 71 ASP A C 1
ATOM 513 O O . ASP A 1 71 ? 17.395 4.978 -15.265 1.00 82.00 71 ASP A O 1
ATOM 517 N N . SER A 1 72 ? 15.812 3.411 -15.088 1.00 80.56 72 SER A N 1
ATOM 518 C CA . SER A 1 72 ? 15.553 3.620 -13.656 1.00 80.56 72 SER A CA 1
ATOM 519 C C . SER A 1 72 ? 16.041 2.479 -12.763 1.00 80.56 72 SER A C 1
ATOM 521 O O . SER A 1 72 ? 15.688 2.417 -11.584 1.00 80.56 72 SER A O 1
ATOM 523 N N . ASP A 1 73 ? 16.891 1.602 -13.292 1.00 83.19 73 ASP A N 1
ATOM 524 C CA . ASP A 1 73 ? 17.448 0.469 -12.559 1.00 83.19 73 ASP A CA 1
ATOM 525 C C . ASP A 1 73 ? 18.111 0.917 -11.245 1.00 83.19 73 ASP A C 1
ATOM 527 O O . ASP A 1 73 ? 18.954 1.818 -11.184 1.00 83.19 73 ASP A O 1
ATOM 531 N N . GLY A 1 74 ? 17.702 0.295 -10.139 1.00 81.62 74 GLY A N 1
ATOM 532 C CA . GLY A 1 74 ? 18.183 0.613 -8.797 1.00 81.62 74 GLY A CA 1
ATOM 533 C C . GLY A 1 74 ? 17.548 1.844 -8.133 1.00 81.62 74 GLY A C 1
ATOM 534 O O . GLY A 1 74 ? 17.829 2.074 -6.945 1.00 81.62 74 GLY A O 1
ATOM 535 N N . VAL A 1 75 ? 16.682 2.601 -8.823 1.00 87.00 75 VAL A N 1
ATOM 536 C CA . VAL A 1 75 ? 15.904 3.716 -8.250 1.00 87.00 75 VAL A CA 1
ATOM 537 C C . VAL A 1 75 ? 14.838 3.163 -7.293 1.00 87.00 75 VAL A C 1
ATOM 539 O O . VAL A 1 75 ? 14.209 2.145 -7.584 1.00 87.00 75 VAL A O 1
ATOM 542 N N . PRO A 1 76 ? 14.627 3.773 -6.111 1.00 86.75 76 PRO A N 1
ATOM 543 C CA . PRO A 1 76 ? 13.592 3.317 -5.194 1.00 86.75 76 PRO A CA 1
ATOM 544 C C . PRO A 1 76 ? 12.188 3.696 -5.692 1.00 86.75 76 PRO A C 1
ATOM 546 O O . PRO A 1 76 ? 11.854 4.876 -5.807 1.00 86.75 76 PRO A O 1
ATOM 549 N N . VAL A 1 7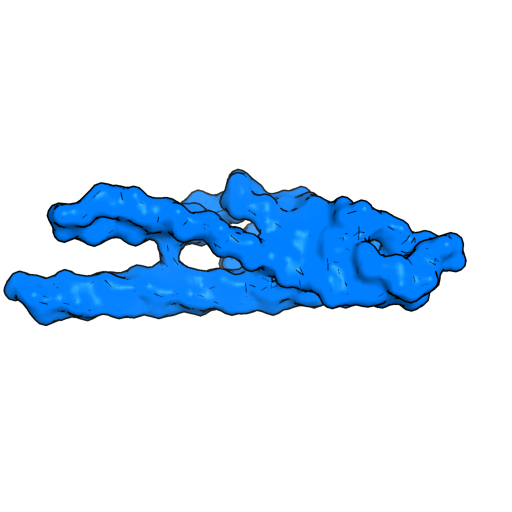7 ? 11.333 2.695 -5.884 1.00 87.62 77 VAL A N 1
ATOM 550 C CA . VAL A 1 77 ? 9.892 2.859 -6.084 1.00 87.62 77 VAL A CA 1
ATOM 551 C C . VAL A 1 77 ? 9.172 2.688 -4.751 1.00 87.62 77 VAL A C 1
ATOM 553 O O . VAL A 1 77 ? 9.331 1.686 -4.054 1.00 87.62 77 VAL A O 1
ATOM 556 N N . THR A 1 78 ? 8.392 3.694 -4.362 1.00 88.12 78 THR A N 1
ATOM 557 C CA . THR A 1 78 ? 7.545 3.655 -3.167 1.00 88.12 78 THR A CA 1
ATOM 558 C C . THR A 1 78 ? 6.087 3.660 -3.586 1.00 88.12 78 THR A C 1
ATOM 560 O O . THR A 1 78 ? 5.635 4.610 -4.225 1.00 88.12 78 THR A O 1
ATOM 563 N N . VAL A 1 79 ? 5.352 2.622 -3.194 1.00 88.38 79 VAL A N 1
ATOM 564 C CA . VAL A 1 79 ? 3.897 2.543 -3.352 1.00 88.38 79 VAL A CA 1
ATOM 565 C C . VAL A 1 79 ? 3.255 2.908 -2.026 1.00 88.38 79 VAL A C 1
ATOM 567 O O . VAL A 1 79 ? 3.598 2.343 -0.987 1.00 88.38 79 VAL A O 1
ATOM 570 N N . THR A 1 80 ? 2.341 3.873 -2.056 1.00 86.56 80 THR A N 1
ATOM 571 C CA . THR A 1 80 ? 1.611 4.363 -0.884 1.00 86.56 80 THR A CA 1
ATOM 572 C C . THR A 1 80 ? 0.114 4.199 -1.097 1.00 86.56 80 THR A C 1
ATOM 574 O O . THR A 1 80 ? -0.428 4.613 -2.119 1.00 86.56 80 THR A O 1
ATOM 577 N N . ILE A 1 81 ? -0.573 3.617 -0.119 1.00 84.19 81 ILE A N 1
ATOM 578 C CA . ILE A 1 81 ? -2.033 3.512 -0.103 1.00 84.19 81 ILE A CA 1
ATOM 579 C C . ILE A 1 81 ? -2.598 4.811 0.465 1.00 84.19 81 ILE A C 1
ATOM 581 O O . ILE A 1 81 ? -2.233 5.218 1.570 1.00 84.19 81 ILE A O 1
ATOM 585 N N . ASN A 1 82 ? -3.491 5.472 -0.270 1.00 79.31 82 ASN A N 1
ATOM 586 C CA . ASN A 1 82 ? -4.133 6.681 0.230 1.00 79.31 82 ASN A CA 1
ATOM 587 C C . ASN A 1 82 ? -5.258 6.299 1.201 1.00 79.31 82 ASN A C 1
ATOM 589 O O . ASN A 1 82 ? -6.239 5.687 0.804 1.00 79.31 82 ASN A O 1
ATOM 593 N N . ASN A 1 83 ? -5.190 6.718 2.466 1.00 68.19 83 ASN A N 1
ATOM 594 C CA . ASN A 1 83 ? -6.242 6.381 3.443 1.00 68.19 83 ASN A CA 1
ATOM 595 C C . ASN A 1 83 ? -7.644 6.875 3.026 1.00 68.19 83 ASN A C 1
ATOM 597 O O . ASN A 1 83 ? -8.655 6.300 3.419 1.00 68.19 83 ASN A O 1
ATOM 601 N N . GLY A 1 84 ? -7.717 7.928 2.203 1.00 64.62 84 GLY A N 1
ATOM 602 C CA . GLY A 1 84 ? -8.975 8.471 1.688 1.00 64.62 84 GLY A CA 1
ATOM 603 C C . GLY A 1 84 ? -9.676 7.601 0.637 1.00 64.62 84 GLY A C 1
ATOM 604 O O . GLY A 1 84 ? -10.871 7.793 0.425 1.00 64.62 84 GLY A O 1
ATOM 605 N N . SER A 1 85 ? -8.971 6.660 0.006 1.00 67.31 85 SER A N 1
ATOM 606 C CA . SER A 1 85 ? -9.525 5.740 -0.998 1.00 67.31 85 SER A CA 1
ATOM 607 C C . SER A 1 85 ? -9.937 4.385 -0.412 1.00 67.31 85 SER A C 1
ATOM 609 O O . SER A 1 85 ? -10.496 3.559 -1.127 1.00 67.31 85 SER A O 1
ATOM 611 N N . LEU A 1 86 ? -9.673 4.155 0.879 1.00 69.12 86 LEU A N 1
ATOM 612 C CA . LEU A 1 86 ? -10.077 2.941 1.583 1.00 69.12 86 LEU A CA 1
ATOM 613 C C . LEU A 1 86 ? -11.597 2.898 1.784 1.00 69.12 86 LEU A C 1
ATOM 615 O O . LEU A 1 86 ? -12.243 3.930 1.990 1.00 69.12 86 LEU A O 1
ATOM 619 N N . SER A 1 87 ? -12.147 1.683 1.761 1.00 64.56 87 SER A N 1
ATOM 620 C CA . SER A 1 87 ? -13.571 1.423 1.980 1.00 64.56 87 SER A CA 1
ATOM 621 C C . SER A 1 87 ? -14.036 1.951 3.342 1.00 64.56 87 SER A C 1
ATOM 623 O O . SER A 1 87 ? -13.270 1.957 4.312 1.00 64.56 87 SER A O 1
ATOM 625 N N . GLY A 1 88 ? -15.296 2.392 3.430 1.00 57.78 88 GLY A N 1
ATOM 626 C CA . GLY A 1 88 ? -15.865 3.024 4.631 1.00 57.78 88 GLY A CA 1
ATOM 627 C C . GLY A 1 88 ? -15.660 2.199 5.906 1.00 57.78 88 GLY A C 1
ATOM 628 O O . GLY A 1 88 ? -15.262 2.747 6.925 1.00 57.78 88 GLY A O 1
ATOM 629 N N . SER A 1 89 ? -15.779 0.874 5.812 1.00 56.28 89 SER A N 1
ATOM 630 C CA . SER A 1 89 ? -15.598 -0.082 6.915 1.00 56.28 89 SER A CA 1
ATOM 631 C C . SER A 1 89 ? -14.169 -0.127 7.474 1.00 56.28 89 SER A C 1
ATOM 633 O O . SER A 1 89 ? -13.956 -0.421 8.647 1.00 56.28 89 SER A O 1
ATOM 635 N N . VAL A 1 90 ? -13.171 0.148 6.632 1.00 57.66 90 VAL A N 1
ATOM 636 C CA . VAL A 1 90 ? -11.753 0.218 7.022 1.00 57.66 90 VAL A CA 1
ATOM 637 C C . VAL A 1 90 ? -11.441 1.594 7.604 1.00 57.66 90 VAL A C 1
ATOM 639 O O . VAL A 1 90 ? -10.680 1.715 8.556 1.00 57.66 90 VAL A O 1
ATOM 642 N N . ARG A 1 91 ? -12.078 2.645 7.079 1.00 58.75 91 ARG A N 1
ATOM 643 C CA . ARG A 1 91 ? -11.973 4.007 7.618 1.00 58.75 91 ARG A CA 1
ATOM 644 C C . ARG A 1 91 ? -12.621 4.133 8.996 1.00 58.75 91 ARG A C 1
ATOM 646 O O . ARG A 1 91 ? -12.069 4.818 9.847 1.00 58.75 91 ARG A O 1
ATOM 653 N N . GLU A 1 92 ? -13.731 3.438 9.229 1.00 56.12 92 GLU A N 1
ATOM 654 C CA . GLU A 1 92 ? -14.400 3.362 10.533 1.00 56.12 92 GLU A CA 1
ATOM 655 C C . GLU A 1 92 ? -13.581 2.581 11.567 1.00 56.12 92 GLU A C 1
ATOM 657 O O . GLU A 1 92 ? -13.576 2.951 12.734 1.00 56.12 92 GLU A O 1
ATOM 662 N N . ALA A 1 93 ? -12.796 1.576 11.161 1.00 55.78 93 ALA A N 1
ATOM 663 C CA . ALA A 1 93 ? -11.857 0.908 12.068 1.00 55.78 93 ALA A CA 1
ATOM 664 C C . ALA A 1 93 ? -10.714 1.828 12.545 1.00 55.78 93 ALA A C 1
ATOM 666 O O . ALA A 1 93 ? -10.051 1.533 13.540 1.00 55.78 93 ALA A O 1
ATOM 667 N N . PHE A 1 94 ? -10.476 2.945 11.849 1.00 56.91 94 PHE A N 1
ATOM 668 C CA . PHE A 1 94 ? -9.541 3.988 12.269 1.00 56.91 94 PHE A CA 1
ATOM 669 C C . PHE A 1 94 ? -10.181 5.084 13.121 1.00 56.91 94 PHE A C 1
ATOM 671 O O . PHE A 1 94 ? -9.445 5.939 13.619 1.00 56.91 94 PHE A O 1
ATOM 678 N N . ASP A 1 95 ? -11.504 5.062 13.297 1.00 53.97 95 ASP A N 1
ATOM 679 C CA . ASP A 1 95 ? -12.254 5.994 14.134 1.00 53.97 95 ASP A CA 1
ATOM 680 C C . ASP A 1 95 ? -12.672 5.287 15.430 1.00 53.97 95 ASP A C 1
ATOM 682 O O . ASP A 1 95 ? -13.737 4.682 15.554 1.00 53.97 95 ASP A O 1
ATOM 686 N N . VAL A 1 96 ? -11.764 5.304 16.405 1.00 54.66 96 VAL A N 1
ATOM 687 C CA . VAL A 1 96 ? -11.989 4.673 17.708 1.00 54.66 96 VAL A CA 1
ATOM 688 C C . VAL A 1 96 ? -12.866 5.604 18.549 1.00 54.66 96 VAL A C 1
ATOM 690 O O . VAL A 1 96 ? -12.382 6.533 19.204 1.00 54.66 96 VAL A O 1
ATOM 693 N N . SER A 1 97 ? -14.179 5.370 18.509 1.00 52.12 97 SER A N 1
ATOM 694 C CA . SER A 1 97 ? -15.176 6.117 19.283 1.00 52.12 97 SER A CA 1
ATOM 695 C C . SER A 1 97 ? -15.353 5.502 20.673 1.00 52.12 97 SER A C 1
ATOM 697 O O . SER A 1 97 ? -16.284 4.744 20.942 1.00 52.12 97 SER A O 1
ATOM 699 N N . ILE A 1 98 ? -14.444 5.828 21.594 1.00 53.97 98 ILE A N 1
ATOM 700 C CA . ILE A 1 98 ? -14.589 5.414 22.995 1.00 53.97 98 ILE A CA 1
ATOM 701 C C . ILE A 1 98 ? -15.585 6.367 23.672 1.00 53.97 98 ILE A C 1
ATOM 703 O O . ILE A 1 98 ? -15.330 7.575 23.720 1.00 53.97 98 ILE A O 1
ATOM 707 N N . PRO A 1 99 ? -16.690 5.875 24.264 1.00 45.81 99 PRO A N 1
ATOM 708 C CA . PRO A 1 99 ? -17.563 6.731 25.053 1.00 45.81 99 PRO A CA 1
ATOM 709 C C . PRO A 1 99 ? -16.749 7.417 26.161 1.00 45.81 99 PRO A C 1
ATOM 711 O O . PRO A 1 99 ? -16.031 6.747 26.901 1.00 45.81 99 PRO A O 1
ATOM 714 N N . PHE A 1 100 ? -16.880 8.746 26.270 1.00 46.03 100 PHE A N 1
ATOM 715 C CA . PHE A 1 100 ? -16.123 9.658 27.155 1.00 46.03 100 PHE A CA 1
ATOM 716 C C . PHE A 1 100 ? -14.718 10.096 26.694 1.00 46.03 100 PHE A C 1
ATOM 718 O O . PHE A 1 100 ? -14.055 10.824 27.436 1.00 46.03 100 PHE A O 1
ATOM 725 N N . LEU A 1 101 ? -14.281 9.759 25.478 1.00 51.06 101 LEU A N 1
ATOM 726 C CA . LEU A 1 101 ? -13.092 10.347 24.848 1.00 51.06 101 LEU A CA 1
ATOM 727 C C . LEU A 1 101 ? -13.447 10.965 23.486 1.00 51.06 101 LEU A C 1
ATOM 729 O O . LEU A 1 101 ? -14.345 10.474 22.803 1.00 51.06 101 LEU A O 1
ATOM 733 N N . PRO A 1 102 ? -12.776 12.057 23.079 1.00 54.41 102 PRO A N 1
ATOM 734 C CA . PRO A 1 102 ? -12.902 12.568 21.721 1.00 54.41 102 PRO A CA 1
ATOM 735 C C . PRO A 1 102 ? -12.396 11.519 20.712 1.00 54.41 102 PRO A C 1
ATOM 737 O O . PRO A 1 102 ? -11.437 10.808 21.024 1.00 54.41 102 PRO A O 1
ATOM 740 N N . PRO A 1 103 ? -13.012 11.424 19.519 1.00 58.09 103 PRO A N 1
ATOM 741 C CA . PRO A 1 103 ? -12.625 10.457 18.496 1.00 58.09 103 PRO A CA 1
ATOM 742 C C . PRO A 1 103 ? -11.166 10.664 18.086 1.00 58.09 103 PRO A C 1
ATOM 744 O O . PRO A 1 103 ? -10.729 11.789 17.823 1.00 58.09 103 PRO A O 1
ATOM 747 N N . ILE A 1 104 ? -10.403 9.572 18.058 1.00 56.06 104 ILE A N 1
ATOM 748 C CA . ILE A 1 104 ? -9.006 9.567 17.624 1.00 56.06 104 ILE A CA 1
ATOM 749 C C . ILE A 1 104 ? -8.959 8.898 16.256 1.00 56.06 104 ILE A C 1
ATOM 751 O O . ILE A 1 104 ? -8.992 7.676 16.162 1.00 56.06 104 ILE A O 1
ATOM 755 N N . THR A 1 105 ? -8.837 9.699 15.199 1.00 58.44 105 THR A N 1
ATOM 756 C CA . THR A 1 105 ? -8.554 9.195 13.850 1.00 58.44 105 THR A CA 1
ATOM 757 C C . THR A 1 105 ? -7.082 8.831 13.714 1.00 58.44 105 THR A C 1
ATOM 759 O O . THR A 1 105 ? -6.206 9.703 13.701 1.00 58.44 105 THR A O 1
ATOM 762 N N . LEU A 1 106 ? -6.800 7.539 13.580 1.00 57.47 106 LEU A N 1
ATOM 763 C CA . LEU A 1 106 ? -5.464 7.038 13.273 1.00 57.47 106 LEU A CA 1
ATOM 764 C C . LEU A 1 106 ? -5.232 7.121 11.757 1.00 57.47 106 LEU A C 1
ATOM 766 O O . LEU A 1 106 ? -5.914 6.459 10.987 1.00 57.47 106 LEU A O 1
ATOM 770 N N . ASN A 1 107 ? -4.246 7.912 11.323 1.00 63.56 107 ASN A N 1
ATOM 771 C CA . ASN A 1 107 ? -3.793 7.961 9.927 1.00 63.56 107 ASN A CA 1
ATOM 772 C C . ASN A 1 107 ? -2.442 7.242 9.792 1.00 63.56 107 ASN A C 1
ATOM 774 O O . ASN A 1 107 ? -1.396 7.897 9.772 1.00 63.56 107 ASN A O 1
ATOM 778 N N . PRO A 1 108 ? -2.419 5.898 9.749 1.00 66.62 108 PRO A N 1
ATOM 779 C CA . PRO A 1 108 ? -1.178 5.177 9.527 1.00 66.62 108 PRO A CA 1
ATOM 780 C C . PRO A 1 108 ? -0.675 5.447 8.109 1.00 66.62 108 PRO A C 1
ATOM 782 O O . PRO A 1 108 ? -1.448 5.488 7.153 1.00 66.62 108 PRO A O 1
ATOM 785 N N . THR A 1 109 ? 0.638 5.602 7.966 1.00 69.38 109 THR A N 1
ATOM 786 C CA . THR A 1 109 ? 1.287 5.550 6.659 1.00 69.38 109 THR A CA 1
ATOM 787 C C . THR A 1 109 ? 1.381 4.090 6.218 1.00 69.38 109 THR A C 1
ATOM 789 O O . THR A 1 109 ? 1.948 3.234 6.908 1.00 69.38 109 THR A O 1
ATOM 792 N N . LEU A 1 110 ? 0.757 3.796 5.081 1.00 79.88 110 LEU A N 1
ATOM 793 C CA . LEU A 1 110 ? 0.695 2.477 4.464 1.00 79.88 110 LEU A CA 1
ATOM 794 C C . LEU A 1 110 ? 1.540 2.525 3.193 1.00 79.88 110 LEU A C 1
ATOM 796 O O . LEU A 1 110 ? 1.033 2.838 2.119 1.00 79.88 110 LEU A O 1
ATOM 800 N N . SER A 1 111 ? 2.844 2.290 3.328 1.00 83.06 111 SER A N 1
ATOM 801 C CA . SER A 1 111 ? 3.768 2.332 2.197 1.00 83.06 111 SER A CA 1
ATOM 802 C C . SER A 1 111 ? 4.726 1.145 2.174 1.00 83.06 111 SER A C 1
ATOM 804 O O . SER A 1 111 ? 5.094 0.585 3.210 1.00 83.06 111 SER A O 1
ATOM 806 N N . GLY A 1 112 ? 5.118 0.759 0.964 1.00 84.75 112 GLY A N 1
ATOM 807 C CA . GLY A 1 112 ? 6.169 -0.211 0.683 1.00 84.75 112 GLY A CA 1
ATOM 808 C C . GLY A 1 112 ? 7.178 0.392 -0.286 1.00 84.75 112 GLY A C 1
ATOM 809 O O . GLY A 1 112 ? 6.784 1.072 -1.230 1.00 84.75 112 GLY A O 1
ATOM 810 N N . THR A 1 113 ? 8.469 0.152 -0.058 1.00 87.38 113 THR A N 1
ATOM 811 C CA . THR A 1 113 ? 9.544 0.624 -0.941 1.00 87.38 113 THR A CA 1
ATOM 812 C C . THR A 1 113 ? 10.367 -0.558 -1.431 1.00 87.38 113 THR A C 1
ATOM 814 O O . THR A 1 113 ? 10.842 -1.354 -0.618 1.00 87.38 113 THR A O 1
ATOM 817 N N . PHE A 1 114 ? 10.559 -0.639 -2.744 1.00 88.94 114 PHE A N 1
ATOM 818 C CA . PHE A 1 114 ? 11.452 -1.580 -3.423 1.00 88.94 114 PHE A CA 1
ATOM 819 C C . PHE A 1 114 ? 12.359 -0.818 -4.394 1.00 88.94 114 PHE A C 1
ATOM 821 O O . PHE A 1 114 ? 12.190 0.383 -4.590 1.00 88.94 114 PHE A O 1
ATOM 828 N N . ARG A 1 115 ? 13.375 -1.482 -4.945 1.00 87.00 115 ARG A N 1
ATOM 829 C CA . ARG A 1 115 ? 14.244 -0.907 -5.981 1.00 87.00 115 ARG A CA 1
ATOM 830 C C . ARG A 1 115 ? 13.836 -1.474 -7.329 1.00 87.00 115 ARG A C 1
ATOM 832 O O . ARG A 1 115 ? 13.614 -2.676 -7.387 1.00 87.00 115 ARG A O 1
ATOM 839 N N . CYS A 1 116 ? 13.766 -0.622 -8.346 1.00 86.75 116 CYS A N 1
ATOM 840 C CA . CYS A 1 116 ? 13.525 -1.041 -9.720 1.00 86.75 116 CYS A CA 1
ATOM 841 C C . CYS A 1 116 ? 14.604 -2.033 -10.178 1.00 86.75 116 CYS A C 1
ATOM 843 O O . CYS A 1 116 ? 15.787 -1.838 -9.864 1.00 86.75 116 CYS A O 1
ATOM 845 N N . GLU A 1 117 ? 14.177 -3.067 -10.896 1.00 78.31 117 GLU A N 1
ATOM 846 C CA . GLU A 1 117 ? 15.012 -4.084 -11.550 1.00 78.31 117 GLU A CA 1
ATOM 847 C C . GLU A 1 117 ? 14.699 -4.161 -13.039 1.00 78.31 117 GLU A C 1
ATOM 849 O O . GLU A 1 117 ? 13.524 -3.940 -13.397 1.00 78.31 117 GLU A O 1
#

Foldseek 3Di:
DVVVLVVVLVVLVVVLVLQLVQLLQLQAQLQVCQQAQHDLQVSQVSSCVSSVNQADPPQSQKDWPDRADPVQAFPKIKIWGDLVSTDPVSQVSQFPDRVPDDTHRDDDTRMHIDGHD

Radius of gyration: 16.75 Å; chains: 1; bounding box: 37×23×52 Å

Secondary structure (DSSP, 8-state):
-HHHHHHHHHHHHHHHHHHHHHHHHHHHHHHHHHHTT--HHHHHHHHHHHTTTSS-TT---EEES----TT-TTPEEEEEE-GGGS-HHHHHTTEE--TTS--EE-----EEEEE--

pLDDT: mean 78.01, std 11.97, range [45.81, 91.69]